Protein AF-A0A422MU69-F1 (afdb_monomer_lite)

Secondary structure (DSSP, 8-state):
--GGGGTTS-HHHHHHHHHHHHHHHHHH-S-HHHHH-HHHHHHHHHHHHHHHHT--TTTTHHHHTTTSSS-----TTHHHHEEEEEEE-TTS-EEEEEEESSHHHHHHHHHHHHHHHHHHT---

pLDDT: mean 85.33, std 11.05, range [52.81, 97.19]

Sequence (124 aa):
MCAWRTCNTTQEEQVEYWRRMHMRMDDVGPIPRCIFQFNEYETRVRDIKNILAGIDASNAVHYGMIGGREMCPSNDASHKLVKVVRLITQKDVEEFVNLPACFSIESKLIGRLLEVDEENDIIL

Radius of gyration: 17.66 Å; chains: 1; bounding box: 39×39×54 Å

Organism: Trypanosoma rangeli (NCBI:txid5698)

Structure (mmCIF, N/CA/C/O backbone):
data_AF-A0A422MU69-F1
#
_entry.id   AF-A0A422MU69-F1
#
loop_
_atom_site.group_PDB
_atom_site.id
_atom_site.type_symbol
_atom_site.label_atom_id
_atom_site.label_alt_id
_atom_site.label_comp_id
_atom_site.label_asym_id
_atom_site.label_entity_id
_atom_site.label_seq_id
_atom_site.pdbx_PDB_ins_code
_atom_site.Cartn_x
_atom_site.Cartn_y
_atom_site.Cartn_z
_atom_site.occupancy
_atom_site.B_iso_or_equiv
_atom_site.auth_seq_id
_atom_site.auth_comp_id
_atom_site.auth_asym_id
_atom_site.auth_atom_id
_atom_site.pdbx_PDB_model_num
ATOM 1 N N . MET A 1 1 ? -2.634 -5.730 19.115 1.00 52.81 1 MET A N 1
ATOM 2 C CA . MET A 1 1 ? -3.606 -4.620 19.253 1.00 52.81 1 MET A CA 1
ATOM 3 C C . MET A 1 1 ? -4.598 -5.009 20.312 1.00 52.81 1 MET A C 1
ATOM 5 O O . MET A 1 1 ? -5.136 -6.102 20.230 1.00 52.81 1 MET A O 1
ATOM 9 N N . CYS A 1 2 ? -4.797 -4.170 21.316 1.00 56.97 2 CYS A N 1
ATOM 10 C CA . CYS A 1 2 ? -5.605 -4.540 22.464 1.00 56.97 2 CYS A CA 1
ATOM 11 C C . CYS A 1 2 ? -7.004 -3.943 22.295 1.00 56.97 2 CYS A C 1
ATOM 13 O O . CYS A 1 2 ? -7.125 -2.719 22.276 1.00 56.97 2 CYS A O 1
ATOM 15 N N . ALA A 1 3 ? -8.038 -4.789 22.226 1.00 58.53 3 ALA A N 1
ATOM 16 C CA . ALA A 1 3 ? -9.444 -4.378 22.357 1.00 58.53 3 ALA A CA 1
ATOM 17 C C . ALA A 1 3 ? -9.667 -3.454 23.577 1.00 58.53 3 ALA A C 1
ATOM 19 O O . ALA A 1 3 ? -10.551 -2.607 23.585 1.00 58.53 3 ALA A O 1
ATOM 20 N N . TRP A 1 4 ? -8.774 -3.548 24.565 1.00 64.94 4 TRP A N 1
ATOM 21 C CA . TRP A 1 4 ? -8.656 -2.665 25.718 1.00 64.94 4 TRP A CA 1
ATOM 22 C C . TRP A 1 4 ? -8.565 -1.166 25.425 1.00 64.94 4 TRP A C 1
ATOM 24 O O . TRP A 1 4 ? -9.022 -0.377 26.240 1.00 64.94 4 TRP A O 1
ATOM 34 N N . ARG A 1 5 ? -7.978 -0.718 24.307 1.00 69.31 5 ARG A N 1
ATOM 35 C CA . ARG A 1 5 ? -7.815 0.734 24.090 1.00 69.31 5 ARG A CA 1
ATOM 36 C C . ARG A 1 5 ? -9.143 1.447 23.811 1.00 69.31 5 ARG A C 1
ATOM 38 O O . ARG A 1 5 ? -9.236 2.650 24.024 1.00 69.31 5 ARG A O 1
ATOM 45 N N . THR A 1 6 ? -10.144 0.703 23.349 1.00 68.56 6 THR A N 1
ATOM 46 C CA . THR A 1 6 ? -11.489 1.183 23.002 1.00 68.56 6 THR A CA 1
ATOM 47 C C . THR A 1 6 ? -12.571 0.449 23.797 1.00 68.56 6 THR A C 1
ATOM 49 O O . THR A 1 6 ? -13.743 0.532 23.459 1.00 68.56 6 THR A O 1
ATOM 52 N N . CYS A 1 7 ? -12.218 -0.285 24.859 1.00 71.06 7 CYS A N 1
ATOM 53 C CA . CYS A 1 7 ? -13.189 -1.100 25.600 1.00 71.06 7 CYS A CA 1
ATOM 54 C C . CYS A 1 7 ? -14.252 -0.268 26.329 1.00 71.06 7 CYS A C 1
ATOM 56 O O . CYS A 1 7 ? -15.318 -0.783 26.642 1.00 71.06 7 CYS A O 1
ATOM 58 N N . ASN A 1 8 ? -13.962 1.011 26.579 1.00 81.75 8 ASN A N 1
ATOM 59 C CA . ASN A 1 8 ? -14.856 1.933 27.272 1.00 81.75 8 ASN A CA 1
ATOM 60 C C . ASN A 1 8 ? -15.728 2.761 26.312 1.00 81.75 8 ASN A C 1
ATOM 62 O O . ASN A 1 8 ? -16.496 3.597 26.778 1.00 81.75 8 ASN A O 1
ATOM 66 N N . THR A 1 9 ? -15.592 2.580 24.992 1.00 84.94 9 THR A N 1
ATOM 67 C CA . THR A 1 9 ? -16.409 3.287 23.994 1.00 84.94 9 THR A CA 1
ATOM 68 C C . THR A 1 9 ? -17.656 2.480 23.648 1.00 84.94 9 THR A C 1
ATOM 70 O O . THR A 1 9 ? -17.702 1.262 23.848 1.00 84.94 9 THR A O 1
ATOM 73 N N . THR A 1 10 ? -18.660 3.149 23.088 1.00 90.19 10 THR A N 1
ATOM 74 C CA . THR A 1 10 ? -19.896 2.508 22.623 1.00 90.19 10 THR A CA 1
ATOM 75 C C . THR A 1 10 ? -19.616 1.466 21.537 1.00 90.19 10 THR A C 1
ATOM 77 O O . 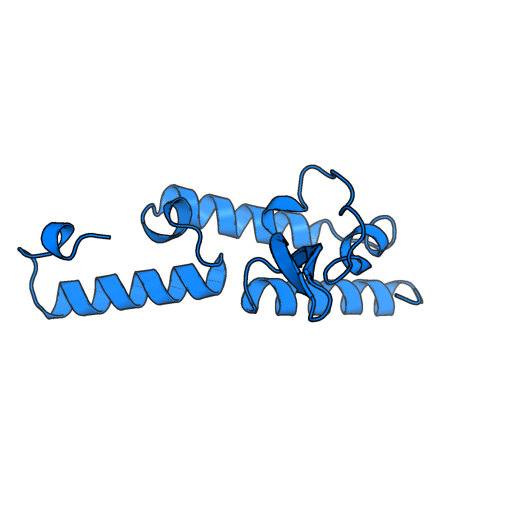THR A 1 10 ? -18.590 1.507 20.852 1.00 90.19 10 THR A O 1
ATOM 80 N N . GLN A 1 11 ? -20.543 0.521 21.351 1.00 88.50 11 GLN A N 1
ATOM 81 C CA . GLN A 1 11 ? -20.429 -0.497 20.303 1.00 88.50 11 GLN A CA 1
ATOM 82 C C . GLN A 1 11 ? -20.311 0.130 18.904 1.00 88.50 11 GLN A C 1
ATOM 84 O O . GLN A 1 11 ? -19.519 -0.338 18.090 1.00 88.50 11 GLN A O 1
ATOM 89 N N . GLU A 1 12 ? -21.046 1.211 18.640 1.00 90.81 12 GLU A N 1
ATOM 90 C CA . GLU A 1 12 ? -20.994 1.946 17.371 1.00 90.81 12 GLU A CA 1
ATOM 91 C C . GLU A 1 12 ? -19.608 2.556 17.126 1.00 90.81 12 GLU A C 1
ATOM 93 O O . GLU A 1 12 ? -19.029 2.381 16.052 1.00 90.81 12 GLU A O 1
ATOM 98 N N . GLU A 1 13 ? -19.021 3.190 18.143 1.00 90.25 13 GLU A N 1
ATOM 99 C CA . GLU A 1 13 ? -17.665 3.742 18.061 1.00 90.25 13 GLU A CA 1
ATOM 100 C C . GLU A 1 13 ? -16.613 2.653 17.831 1.00 90.25 13 GLU A C 1
ATOM 102 O O . GLU A 1 13 ? -15.661 2.866 17.078 1.00 90.25 13 GLU A O 1
ATOM 107 N N . GLN A 1 14 ? -16.782 1.473 18.436 1.00 87.75 14 GLN A N 1
ATOM 108 C CA . GLN A 1 14 ? -15.879 0.343 18.209 1.00 87.75 14 GLN A CA 1
ATOM 109 C C . GLN A 1 14 ? -15.969 -0.166 16.765 1.00 87.75 14 GLN A C 1
ATOM 111 O O . GLN A 1 14 ? -14.935 -0.400 16.137 1.00 87.75 14 GLN A O 1
ATOM 116 N N . VAL A 1 15 ? -17.180 -0.309 16.219 1.00 90.38 15 VAL A N 1
ATOM 117 C CA . VAL A 1 15 ? -17.391 -0.733 14.825 1.00 90.38 15 VAL A CA 1
ATOM 118 C C . VAL A 1 15 ? -16.756 0.263 13.856 1.00 90.38 15 VAL A C 1
ATOM 120 O O . VAL A 1 15 ? -15.993 -0.139 12.974 1.00 90.38 15 VAL A O 1
ATOM 123 N N . GLU A 1 16 ? -17.002 1.560 14.041 1.00 91.06 16 GLU A N 1
ATOM 124 C CA . GLU A 1 16 ? -16.439 2.596 13.172 1.00 91.06 16 GLU A CA 1
ATOM 125 C C . GLU A 1 16 ? -14.909 2.686 13.305 1.00 91.06 16 GLU A C 1
ATOM 127 O O . GLU A 1 16 ? -14.198 2.873 12.313 1.00 91.06 16 GLU A O 1
ATOM 132 N N . TYR A 1 17 ? -14.369 2.471 14.509 1.00 89.12 17 TYR A N 1
ATOM 133 C CA . TYR A 1 17 ? -12.927 2.367 14.722 1.00 89.12 17 TYR A CA 1
ATOM 134 C C . TYR A 1 17 ? -12.317 1.222 13.904 1.00 89.12 17 TYR A C 1
ATOM 136 O O . TYR A 1 17 ? -11.364 1.449 13.152 1.00 89.12 17 TYR A O 1
ATOM 144 N N . TRP A 1 18 ? -12.871 0.009 13.995 1.00 88.88 18 TRP A N 1
ATOM 145 C CA . TRP A 1 18 ? -12.372 -1.152 13.251 1.00 88.88 18 TRP A CA 1
ATOM 146 C C . TRP A 1 18 ? -12.512 -0.983 11.743 1.00 88.88 18 TRP A C 1
ATOM 148 O O . TRP A 1 18 ? -11.559 -1.260 11.012 1.00 88.88 18 TRP A O 1
ATOM 158 N N . ARG A 1 19 ? -13.643 -0.448 11.274 1.00 93.25 19 ARG A N 1
ATOM 159 C CA . ARG A 1 19 ? -13.841 -0.101 9.862 1.00 93.25 19 ARG A CA 1
ATOM 160 C C . ARG A 1 19 ? -12.743 0.839 9.364 1.00 93.25 19 ARG A C 1
ATOM 162 O O . ARG A 1 19 ? -12.158 0.595 8.311 1.00 93.25 19 ARG A O 1
ATOM 169 N N . ARG A 1 20 ? -12.397 1.871 10.138 1.00 93.88 20 ARG A N 1
ATOM 170 C CA . ARG A 1 20 ? -11.300 2.792 9.804 1.00 93.88 20 ARG A CA 1
ATOM 171 C C . ARG A 1 20 ? -9.947 2.092 9.739 1.00 93.88 20 ARG A C 1
ATOM 173 O O . ARG A 1 20 ? -9.160 2.400 8.850 1.00 93.88 20 ARG A O 1
ATOM 180 N N 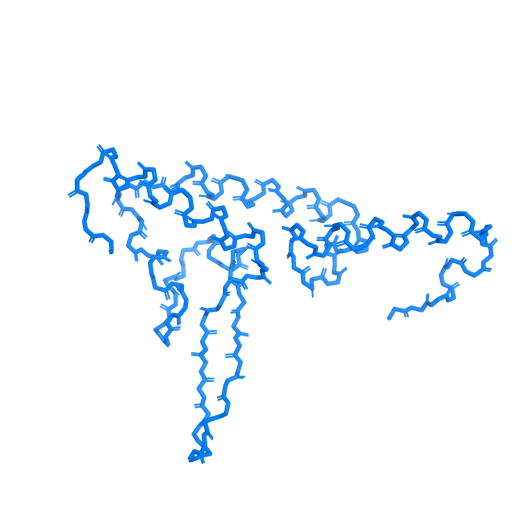. MET A 1 21 ? -9.659 1.167 10.654 1.00 92.19 21 MET A N 1
ATOM 181 C CA . MET A 1 21 ? -8.403 0.406 10.628 1.00 92.19 21 MET A CA 1
ATOM 182 C C . MET A 1 21 ? -8.315 -0.497 9.394 1.00 92.19 21 MET A C 1
ATOM 184 O O . MET A 1 21 ? -7.252 -0.567 8.780 1.00 92.19 21 MET A O 1
ATOM 188 N N . HIS A 1 22 ? -9.423 -1.133 9.005 1.00 92.94 22 HIS A N 1
ATOM 189 C CA . HIS A 1 22 ? -9.496 -1.932 7.782 1.00 92.94 22 HIS A CA 1
ATOM 190 C C . HIS A 1 22 ? -9.255 -1.091 6.528 1.00 92.94 22 HIS A C 1
ATOM 192 O O . HIS A 1 22 ? -8.418 -1.474 5.719 1.00 92.94 22 HIS A O 1
ATOM 198 N N . MET A 1 23 ? -9.897 0.078 6.407 1.00 95.31 23 MET A N 1
ATOM 199 C CA . MET A 1 23 ? -9.652 0.989 5.279 1.00 95.31 23 MET A CA 1
ATOM 200 C C . MET A 1 23 ? -8.176 1.399 5.197 1.00 95.31 23 MET A C 1
ATOM 202 O O . MET A 1 23 ? -7.553 1.280 4.151 1.00 95.31 23 MET A O 1
ATOM 206 N N . ARG A 1 24 ? -7.563 1.780 6.326 1.00 95.50 24 ARG A N 1
ATOM 207 C CA . ARG A 1 24 ? -6.134 2.134 6.345 1.00 95.50 24 ARG A CA 1
ATOM 208 C C . ARG A 1 24 ? -5.234 0.961 5.960 1.00 95.50 24 ARG A C 1
ATOM 210 O O . ARG A 1 24 ? -4.237 1.162 5.279 1.00 95.50 24 ARG A O 1
ATOM 217 N N . MET A 1 25 ? -5.555 -0.252 6.405 1.00 94.56 25 MET A N 1
ATOM 218 C CA . MET A 1 25 ? -4.788 -1.446 6.044 1.00 94.56 25 MET A CA 1
ATOM 219 C C . MET A 1 25 ? -4.867 -1.743 4.542 1.00 94.56 25 MET A C 1
ATOM 221 O O . MET A 1 25 ? -3.872 -2.178 3.967 1.00 94.56 25 MET A O 1
ATOM 225 N N . ASP A 1 26 ? -6.012 -1.481 3.915 1.00 94.94 26 ASP A N 1
ATOM 226 C CA . ASP A 1 26 ? -6.173 -1.597 2.466 1.00 94.94 26 ASP A CA 1
ATOM 227 C C . ASP A 1 26 ? -5.334 -0.549 1.716 1.00 94.94 26 ASP A C 1
ATOM 229 O O . ASP A 1 26 ? -4.623 -0.879 0.769 1.00 94.94 26 ASP A O 1
ATOM 233 N N . ASP A 1 27 ? -5.312 0.693 2.207 1.00 94.38 27 ASP A N 1
ATOM 234 C CA . ASP A 1 27 ? -4.602 1.808 1.570 1.00 94.38 27 ASP A CA 1
ATOM 235 C C . ASP A 1 27 ? -3.071 1.735 1.672 1.00 94.38 27 ASP A C 1
ATOM 237 O O . ASP A 1 27 ? -2.372 2.098 0.723 1.00 94.38 27 ASP A O 1
ATOM 241 N N . VAL A 1 28 ? -2.529 1.315 2.824 1.00 93.00 28 VAL A N 1
ATOM 242 C CA . VAL A 1 28 ? -1.077 1.379 3.102 1.00 93.00 28 VAL A CA 1
ATOM 243 C C . VAL A 1 28 ? -0.441 0.045 3.503 1.00 93.00 28 VAL A C 1
ATOM 245 O O . VAL A 1 28 ? 0.755 -0.008 3.806 1.00 93.00 28 VAL A O 1
ATOM 248 N N . GLY A 1 29 ? -1.220 -1.034 3.517 1.00 91.69 29 GLY A N 1
ATOM 249 C CA . GLY A 1 29 ? -0.789 -2.357 3.954 1.00 91.69 29 GLY A CA 1
ATOM 250 C C . GLY A 1 29 ? -0.761 -2.540 5.474 1.00 91.69 29 GLY A C 1
ATOM 251 O O . GLY A 1 29 ? -1.131 -1.645 6.240 1.00 91.69 29 GLY A O 1
ATOM 252 N N . PRO A 1 30 ? -0.323 -3.720 5.949 1.00 89.44 30 PRO A N 1
ATOM 253 C CA . PRO A 1 30 ? -0.358 -4.105 7.358 1.00 89.44 30 PRO A CA 1
ATOM 254 C C . PRO A 1 30 ? 0.770 -3.446 8.174 1.00 89.44 30 PRO A C 1
ATOM 256 O O . PRO A 1 30 ? 1.525 -4.130 8.861 1.00 89.44 30 PRO A O 1
ATOM 259 N N . ILE A 1 31 ? 0.906 -2.117 8.100 1.00 90.88 31 ILE A N 1
ATOM 260 C CA . ILE A 1 31 ? 1.913 -1.324 8.819 1.00 90.88 31 ILE A CA 1
ATOM 261 C C . ILE A 1 31 ? 1.260 -0.744 10.081 1.00 90.88 31 ILE A C 1
ATOM 263 O O . ILE A 1 31 ? 0.544 0.258 9.988 1.00 90.88 31 ILE A O 1
ATOM 267 N N . PRO A 1 32 ? 1.503 -1.309 11.283 1.00 90.88 32 PRO A N 1
ATOM 268 C CA . PRO A 1 32 ? 0.774 -0.923 12.491 1.00 90.88 32 PRO A CA 1
ATOM 269 C C . PRO A 1 32 ? 0.833 0.576 12.783 1.00 90.88 32 PRO A C 1
ATOM 271 O O . PRO A 1 32 ? -0.170 1.176 13.154 1.00 90.88 32 PRO A O 1
ATOM 274 N N . ARG A 1 33 ? 1.997 1.198 12.574 1.00 93.19 33 ARG A N 1
ATOM 275 C CA . ARG A 1 33 ? 2.191 2.631 12.807 1.00 93.19 33 ARG A CA 1
ATOM 276 C C . ARG A 1 33 ? 1.200 3.471 11.998 1.00 93.19 33 ARG A C 1
ATOM 278 O O . ARG A 1 33 ? 0.470 4.263 12.583 1.00 93.19 33 ARG A O 1
ATOM 285 N N . CYS A 1 34 ? 1.116 3.229 10.693 1.00 93.12 34 CYS A N 1
ATOM 286 C CA . CYS A 1 34 ? 0.188 3.929 9.813 1.00 93.12 34 CYS A CA 1
ATOM 287 C C . CYS A 1 34 ? -1.270 3.537 10.090 1.00 93.12 34 CYS A C 1
ATOM 289 O O . CYS A 1 34 ? -2.153 4.374 10.008 1.00 93.12 34 CYS A O 1
ATOM 291 N N . ILE A 1 35 ? -1.562 2.298 10.488 1.00 93.75 35 ILE A N 1
ATOM 292 C CA . ILE A 1 35 ? -2.946 1.907 10.792 1.00 93.75 35 ILE A CA 1
ATOM 293 C C . ILE A 1 35 ? -3.461 2.663 12.031 1.00 93.75 35 ILE A C 1
ATOM 295 O O . ILE A 1 35 ? -4.526 3.283 11.976 1.00 93.75 35 ILE A O 1
ATOM 299 N N . PHE A 1 36 ? -2.696 2.703 13.127 1.00 90.88 36 PHE A N 1
ATOM 300 C CA . PHE A 1 36 ? -3.169 3.285 14.396 1.00 90.88 36 PHE A CA 1
ATOM 301 C C . PHE A 1 36 ? -2.987 4.793 14.519 1.00 90.88 36 PHE A C 1
ATOM 303 O O . PHE A 1 36 ? -3.702 5.413 15.308 1.00 90.88 36 PHE A O 1
ATOM 310 N N . GLN A 1 37 ? -2.059 5.400 13.780 1.00 93.94 37 GLN A N 1
ATOM 311 C CA . GLN A 1 37 ? -1.731 6.820 13.912 1.00 93.94 37 GLN A CA 1
ATOM 312 C C . GLN A 1 37 ? -2.130 7.574 12.645 1.00 93.94 37 GLN A C 1
ATOM 314 O O . GLN A 1 37 ? -1.624 7.307 11.562 1.00 93.94 37 GLN A O 1
ATOM 319 N N . PHE A 1 38 ? -3.053 8.530 12.783 1.00 94.19 38 PHE A N 1
ATOM 320 C CA . PHE A 1 38 ? -3.605 9.262 11.640 1.00 94.19 38 PHE A CA 1
ATOM 321 C C . PHE A 1 38 ? -2.549 10.080 10.883 1.00 94.19 38 PHE A C 1
ATOM 323 O O . PHE A 1 38 ? -2.506 10.020 9.662 1.00 94.19 38 PHE A O 1
ATOM 330 N N . ASN A 1 39 ? -1.652 10.773 11.584 1.00 97.19 39 ASN A N 1
ATOM 331 C CA . ASN A 1 39 ? -0.622 11.583 10.921 1.00 97.19 39 ASN A CA 1
ATOM 332 C C . ASN A 1 39 ? 0.363 10.715 10.118 1.00 9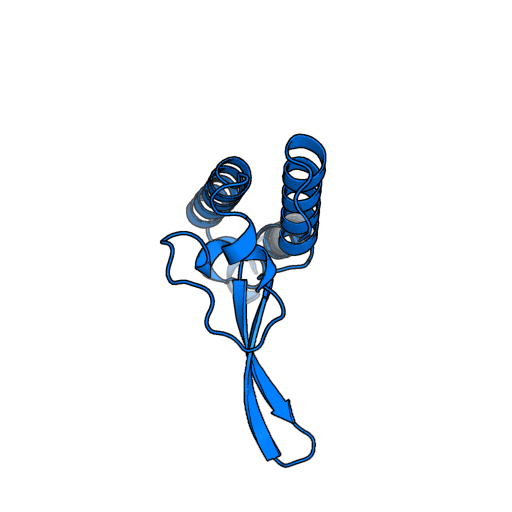7.19 39 ASN A C 1
ATOM 334 O O . ASN A 1 39 ? 0.796 11.096 9.032 1.00 97.19 39 ASN A O 1
ATOM 338 N N . GLU A 1 40 ? 0.686 9.525 10.632 1.00 95.94 40 GLU A N 1
ATOM 339 C CA . GLU A 1 40 ? 1.541 8.546 9.952 1.00 95.94 40 GLU A CA 1
ATOM 340 C C . GLU A 1 40 ? 0.828 7.928 8.747 1.00 95.94 40 GLU A C 1
ATOM 342 O O . GLU A 1 40 ? 1.447 7.716 7.708 1.00 95.94 40 GLU A O 1
ATOM 347 N N . TYR A 1 41 ? -0.478 7.667 8.867 1.00 95.81 41 TYR A N 1
ATOM 348 C CA . TYR A 1 41 ? -1.330 7.262 7.750 1.00 95.81 41 TYR A CA 1
ATOM 349 C C . TYR A 1 41 ? -1.322 8.305 6.630 1.00 95.81 41 TYR A C 1
ATOM 351 O O . TYR A 1 41 ? -0.985 7.979 5.495 1.00 95.81 41 TYR A O 1
ATOM 359 N N . GLU A 1 42 ? -1.655 9.559 6.943 1.00 97.06 42 GLU A N 1
ATOM 360 C CA . GLU A 1 42 ? -1.727 10.622 5.940 1.00 97.06 42 GLU A CA 1
ATOM 361 C C . GLU A 1 42 ? -0.378 10.876 5.279 1.00 97.06 42 GLU A C 1
ATOM 363 O O . GLU A 1 42 ? -0.298 11.002 4.056 1.00 97.06 42 GLU A O 1
ATOM 368 N N . THR A 1 43 ? 0.694 10.899 6.073 1.00 95.88 43 THR A N 1
ATOM 369 C CA . THR A 1 43 ? 2.054 11.048 5.548 1.00 95.88 43 THR A CA 1
ATOM 370 C C . THR A 1 43 ? 2.378 9.915 4.583 1.00 95.88 43 THR A C 1
ATOM 372 O O . THR A 1 43 ? 2.816 10.176 3.466 1.00 95.88 43 THR A O 1
ATOM 375 N N . ARG A 1 44 ? 2.073 8.668 4.957 1.00 94.00 44 ARG A N 1
ATOM 376 C CA . ARG A 1 44 ? 2.296 7.493 4.112 1.00 94.00 44 ARG A CA 1
ATOM 377 C C . ARG A 1 44 ? 1.501 7.552 2.807 1.00 94.00 44 ARG A C 1
ATOM 379 O O . ARG A 1 44 ? 2.073 7.294 1.753 1.00 94.00 44 ARG A O 1
ATOM 386 N N . VAL A 1 45 ? 0.218 7.913 2.858 1.00 95.62 45 VAL A N 1
ATOM 387 C CA . VAL A 1 45 ? -0.635 8.052 1.663 1.00 95.62 45 VAL A CA 1
ATOM 388 C C . VAL A 1 45 ? -0.104 9.137 0.731 1.00 95.62 45 VAL A C 1
ATOM 390 O O . VAL A 1 45 ? -0.015 8.920 -0.478 1.00 95.62 45 VAL A O 1
ATOM 393 N N . ARG A 1 46 ? 0.262 10.301 1.275 1.00 96.00 46 ARG A N 1
ATOM 394 C CA . ARG A 1 46 ? 0.846 11.403 0.501 1.00 96.00 46 ARG A CA 1
ATOM 395 C C . ARG A 1 46 ? 2.161 10.991 -0.152 1.00 96.00 46 ARG A C 1
ATOM 397 O O . ARG A 1 46 ? 2.358 11.260 -1.331 1.00 96.00 46 ARG A O 1
ATOM 404 N N . ASP A 1 47 ? 3.021 10.303 0.586 1.00 93.25 47 ASP A N 1
ATOM 405 C CA . ASP A 1 47 ? 4.295 9.826 0.064 1.00 93.25 47 ASP A CA 1
ATOM 406 C C . ASP A 1 47 ? 4.103 8.824 -1.078 1.00 93.25 47 ASP A C 1
ATOM 408 O O . ASP A 1 47 ? 4.752 8.961 -2.108 1.00 93.25 47 ASP A O 1
ATOM 412 N N . ILE A 1 48 ? 3.187 7.859 -0.934 1.00 92.81 48 ILE A N 1
ATOM 413 C CA . ILE A 1 48 ? 2.851 6.902 -2.002 1.00 92.81 48 ILE A CA 1
ATOM 414 C C . ILE A 1 48 ? 2.393 7.647 -3.260 1.00 92.81 48 ILE A C 1
ATOM 416 O O . ILE A 1 48 ? 2.885 7.361 -4.348 1.00 92.81 48 ILE A O 1
ATOM 420 N N . LYS A 1 49 ? 1.494 8.631 -3.118 1.00 94.56 49 LYS A N 1
ATOM 421 C CA . LYS A 1 49 ? 1.019 9.447 -4.248 1.00 94.56 49 LYS A CA 1
ATOM 422 C C . LYS A 1 49 ? 2.157 10.198 -4.935 1.00 94.56 49 LYS A C 1
ATOM 424 O O . LYS A 1 49 ? 2.235 10.178 -6.157 1.00 94.56 49 LYS A O 1
ATOM 429 N N . ASN A 1 50 ? 3.039 10.827 -4.161 1.00 93.12 50 ASN A N 1
ATOM 430 C CA . ASN A 1 50 ? 4.179 11.568 -4.699 1.00 93.12 50 ASN A CA 1
ATOM 431 C C . ASN A 1 50 ? 5.153 10.654 -5.446 1.00 93.12 50 ASN A C 1
ATOM 433 O O . ASN A 1 50 ? 5.660 11.035 -6.494 1.00 93.12 50 ASN A O 1
ATOM 437 N N . ILE A 1 51 ? 5.400 9.452 -4.919 1.00 91.44 51 ILE A N 1
ATOM 438 C CA . ILE A 1 51 ? 6.277 8.476 -5.568 1.00 91.44 51 ILE A CA 1
ATOM 439 C C . ILE A 1 51 ? 5.684 8.042 -6.900 1.00 91.44 51 ILE A C 1
ATOM 441 O O . ILE A 1 51 ? 6.380 8.116 -7.902 1.00 91.44 51 ILE A O 1
ATOM 445 N N . LEU A 1 52 ? 4.409 7.639 -6.918 1.00 92.19 52 LEU A N 1
ATOM 446 C CA . LEU A 1 52 ? 3.727 7.226 -8.146 1.00 92.19 52 LEU A CA 1
ATOM 447 C C . LEU A 1 52 ? 3.735 8.348 -9.194 1.00 92.19 52 LEU A C 1
ATOM 449 O O . LEU A 1 52 ? 4.069 8.106 -10.346 1.00 92.19 52 LEU A O 1
ATOM 453 N N . ALA A 1 53 ? 3.447 9.587 -8.789 1.00 93.06 53 ALA A N 1
ATOM 454 C CA . ALA A 1 53 ? 3.488 10.741 -9.688 1.00 93.06 53 ALA A CA 1
ATOM 455 C C . ALA A 1 53 ? 4.896 11.043 -10.237 1.00 93.06 53 ALA A C 1
ATOM 457 O O . ALA A 1 53 ? 5.016 11.632 -11.305 1.00 93.06 53 ALA A O 1
ATOM 458 N N . GLY A 1 54 ? 5.950 10.653 -9.514 1.00 91.06 54 GLY A N 1
ATOM 459 C CA . GLY A 1 54 ? 7.342 10.785 -9.945 1.00 91.06 54 GLY A CA 1
ATOM 460 C C . GLY A 1 54 ? 7.854 9.627 -10.806 1.00 91.06 54 GLY A C 1
ATOM 461 O O . GLY A 1 54 ? 9.026 9.638 -11.179 1.00 91.06 54 GLY A O 1
ATOM 462 N N . ILE A 1 55 ? 7.024 8.616 -11.090 1.00 89.50 55 ILE A N 1
ATOM 463 C CA . ILE A 1 55 ? 7.385 7.550 -12.030 1.00 89.50 55 ILE A CA 1
ATOM 464 C C . ILE A 1 55 ? 7.238 8.089 -13.450 1.00 89.50 55 ILE A C 1
ATOM 466 O O . ILE A 1 55 ? 6.169 8.580 -13.827 1.00 89.50 55 ILE A O 1
ATOM 470 N N . ASP A 1 56 ? 8.314 7.967 -14.218 1.00 90.88 56 ASP A N 1
ATOM 471 C CA . ASP A 1 56 ? 8.401 8.336 -15.626 1.00 90.88 56 ASP A CA 1
ATOM 472 C C . ASP A 1 56 ? 9.285 7.335 -16.388 1.00 90.88 56 ASP A C 1
ATOM 474 O O . ASP A 1 56 ? 9.850 6.402 -15.808 1.00 90.88 56 ASP A O 1
ATOM 478 N N . ALA A 1 57 ? 9.423 7.543 -17.697 1.00 89.75 57 ALA A N 1
ATOM 479 C CA . ALA A 1 57 ? 10.213 6.698 -18.588 1.00 89.75 57 ALA A CA 1
ATOM 480 C C . ALA A 1 57 ? 11.650 6.446 -18.104 1.00 89.75 57 ALA A C 1
ATOM 482 O O . ALA A 1 57 ? 12.201 5.367 -18.315 1.00 89.75 57 ALA A O 1
ATOM 483 N N . SER A 1 58 ? 12.268 7.430 -17.444 1.00 87.62 58 SER A N 1
ATOM 484 C CA . SER A 1 58 ? 13.668 7.352 -17.025 1.00 87.62 58 SER A CA 1
ATOM 485 C C . SER A 1 58 ? 13.886 6.406 -15.844 1.00 87.62 58 SER A C 1
ATOM 487 O O . SER A 1 58 ? 14.998 5.909 -15.660 1.00 87.62 58 SER A O 1
ATOM 489 N N . ASN A 1 59 ? 12.845 6.150 -15.042 1.00 86.12 59 ASN A N 1
ATOM 490 C CA . ASN A 1 59 ? 12.959 5.385 -13.801 1.00 86.12 59 ASN A CA 1
ATOM 491 C C . ASN A 1 59 ? 11.974 4.208 -13.674 1.00 86.12 59 ASN A C 1
ATOM 493 O O . ASN A 1 59 ? 12.125 3.410 -12.745 1.00 86.12 59 ASN A O 1
ATOM 497 N N . ALA A 1 60 ? 11.017 4.055 -14.596 1.00 86.88 60 ALA A N 1
ATOM 498 C CA . ALA A 1 60 ? 9.986 3.014 -14.566 1.00 86.88 60 ALA A CA 1
ATOM 499 C C . ALA A 1 60 ? 10.560 1.591 -14.451 1.00 86.88 60 ALA A C 1
ATOM 501 O O . ALA A 1 60 ? 10.053 0.777 -13.675 1.00 86.88 60 ALA A O 1
ATOM 502 N N . VAL A 1 61 ? 11.684 1.317 -15.124 1.00 83.38 61 VAL A N 1
ATOM 503 C CA . VAL A 1 61 ? 12.379 0.016 -15.085 1.00 83.38 61 VAL A CA 1
ATOM 504 C C . VAL A 1 61 ? 12.741 -0.433 -13.662 1.00 83.38 61 VAL A C 1
ATOM 506 O O . VAL A 1 61 ? 12.733 -1.623 -13.354 1.00 83.38 61 VAL A O 1
ATOM 509 N N . HIS A 1 62 ? 12.998 0.507 -12.746 1.00 80.94 62 HIS A N 1
ATOM 510 C CA . HIS A 1 62 ? 13.325 0.194 -11.353 1.00 80.94 62 HIS A CA 1
ATOM 511 C C . HIS A 1 62 ? 12.131 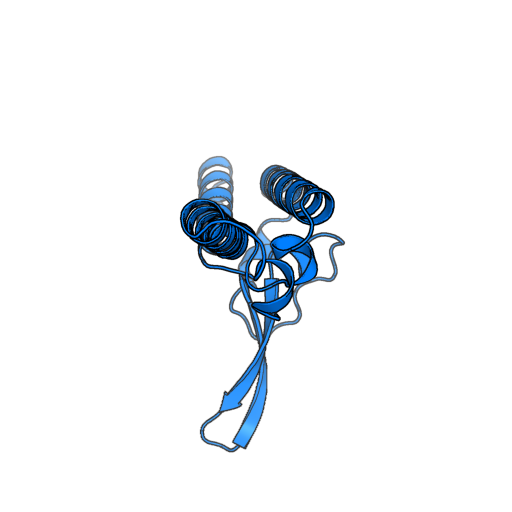-0.344 -10.556 1.00 80.94 62 HIS A C 1
ATOM 513 O O . HIS A 1 62 ? 12.324 -0.989 -9.524 1.00 80.94 62 HIS A O 1
ATOM 519 N N . TYR A 1 63 ? 10.909 -0.088 -11.026 1.00 81.94 63 TYR A N 1
ATOM 520 C CA . TYR A 1 63 ? 9.674 -0.556 -10.406 1.00 81.94 63 TYR A CA 1
ATOM 521 C C . TYR A 1 63 ? 9.105 -1.809 -11.085 1.00 81.94 63 TYR A C 1
ATOM 523 O O . TYR A 1 63 ? 8.364 -2.542 -10.435 1.00 81.94 63 TYR A O 1
ATOM 531 N N . GLY A 1 64 ? 9.505 -2.118 -12.324 1.00 74.62 64 GLY A N 1
ATOM 532 C CA . GLY A 1 64 ? 9.182 -3.392 -12.988 1.00 74.62 64 GLY A CA 1
ATOM 533 C C . GLY A 1 64 ? 9.779 -4.621 -12.284 1.00 74.62 64 GLY A C 1
ATOM 534 O O . GLY A 1 64 ? 9.249 -5.721 -12.381 1.00 74.62 64 GLY A O 1
ATOM 535 N N . MET A 1 65 ? 10.836 -4.431 -11.485 1.00 71.75 65 MET A N 1
ATOM 536 C CA . MET A 1 65 ? 11.433 -5.486 -10.652 1.00 71.75 65 MET A CA 1
ATOM 537 C C . MET A 1 65 ? 10.578 -5.872 -9.432 1.00 71.75 65 MET A C 1
ATOM 539 O O . MET A 1 65 ? 10.920 -6.810 -8.707 1.00 71.75 65 MET A O 1
ATOM 543 N N . ILE A 1 66 ? 9.484 -5.155 -9.159 1.00 75.94 66 ILE A N 1
ATOM 544 C CA . ILE A 1 66 ? 8.572 -5.481 -8.060 1.00 75.94 66 ILE A CA 1
ATOM 545 C C . ILE A 1 66 ? 7.853 -6.793 -8.392 1.00 75.94 66 ILE A C 1
ATOM 547 O O . ILE A 1 66 ? 7.249 -6.943 -9.445 1.00 75.94 66 ILE A O 1
ATOM 551 N N . GLY A 1 67 ? 7.942 -7.765 -7.485 1.00 71.25 67 GLY A N 1
ATOM 552 C CA . GLY A 1 67 ? 7.587 -9.169 -7.717 1.00 71.25 67 GLY A CA 1
ATOM 553 C C . GLY A 1 67 ? 8.803 -10.070 -7.961 1.00 71.25 67 GLY A C 1
ATOM 554 O O . GLY A 1 67 ? 8.694 -11.293 -7.868 1.00 71.25 67 GLY A O 1
ATOM 555 N N . GLY A 1 68 ? 9.971 -9.479 -8.224 1.00 76.25 68 GLY A N 1
ATOM 556 C CA . GLY A 1 68 ? 11.225 -10.177 -8.467 1.00 76.25 68 GLY A CA 1
ATOM 557 C C . GLY A 1 68 ? 11.992 -10.571 -7.201 1.00 76.25 68 GLY A C 1
ATOM 558 O O . GLY A 1 68 ? 11.712 -10.137 -6.079 1.00 76.25 68 GLY A O 1
ATOM 559 N N . ARG A 1 69 ? 13.009 -11.413 -7.415 1.00 74.94 69 ARG A N 1
ATOM 560 C CA . ARG A 1 69 ? 14.011 -11.827 -6.410 1.00 74.94 69 ARG A CA 1
ATOM 561 C C . ARG A 1 69 ? 15.213 -10.887 -6.354 1.00 74.94 69 ARG A C 1
ATOM 563 O O . ARG A 1 69 ? 16.039 -10.992 -5.453 1.00 74.94 69 ARG A O 1
ATOM 570 N N . GLU A 1 70 ? 15.320 -9.988 -7.326 1.00 72.25 70 GLU A N 1
ATOM 571 C CA . GLU A 1 70 ? 16.379 -8.992 -7.363 1.00 72.25 70 GLU A CA 1
ATOM 572 C C . GLU A 1 70 ? 16.151 -7.922 -6.300 1.00 72.25 70 GLU A C 1
ATOM 574 O O . GLU A 1 70 ? 15.022 -7.623 -5.895 1.00 72.25 70 GLU A O 1
ATOM 579 N N . MET A 1 71 ? 17.255 -7.354 -5.825 1.00 66.06 71 MET A N 1
ATOM 580 C CA . MET A 1 71 ? 17.219 -6.260 -4.871 1.00 66.06 71 MET A CA 1
ATOM 581 C C . MET A 1 71 ? 16.598 -5.049 -5.569 1.00 66.06 71 MET A C 1
ATOM 583 O O . MET A 1 71 ? 17.176 -4.536 -6.526 1.00 66.06 71 MET A O 1
ATOM 587 N N . CYS A 1 72 ? 15.431 -4.588 -5.104 1.00 66.06 72 CYS A N 1
ATOM 588 C CA . CYS A 1 72 ? 14.894 -3.317 -5.577 1.00 66.06 72 CYS A CA 1
ATOM 589 C C . CYS A 1 72 ? 15.979 -2.243 -5.404 1.00 66.06 72 CYS A C 1
ATOM 591 O O . CYS A 1 72 ? 16.556 -2.153 -4.311 1.00 66.06 72 CYS A O 1
ATOM 593 N N . PRO A 1 73 ? 16.256 -1.427 -6.437 1.00 62.62 73 PRO A N 1
ATOM 594 C CA . PRO A 1 73 ? 17.190 -0.321 -6.314 1.00 62.62 73 PRO A CA 1
ATOM 595 C C . PRO A 1 73 ? 16.833 0.509 -5.082 1.00 62.62 73 PRO A C 1
ATOM 597 O O . PRO A 1 73 ? 15.655 0.812 -4.849 1.00 62.62 73 PRO A O 1
ATOM 600 N N . SER A 1 74 ? 17.835 0.879 -4.279 1.00 59.44 74 SER A N 1
ATOM 601 C CA . SER A 1 74 ? 17.631 1.732 -3.104 1.00 59.44 74 SER A CA 1
ATOM 602 C C . SER A 1 74 ? 17.393 3.188 -3.521 1.00 59.44 74 SER A C 1
ATOM 604 O O . SER A 1 74 ? 18.051 4.104 -3.032 1.00 59.44 74 SER A O 1
ATOM 606 N N . ASN A 1 75 ? 16.473 3.426 -4.457 1.00 61.56 75 ASN A N 1
ATOM 607 C CA . ASN A 1 75 ? 15.890 4.750 -4.560 1.00 61.56 75 ASN A CA 1
ATOM 608 C C . ASN A 1 75 ? 15.155 5.037 -3.236 1.00 61.56 75 ASN A C 1
ATOM 610 O O . ASN A 1 75 ? 14.637 4.124 -2.584 1.00 61.56 75 ASN A O 1
ATOM 614 N N . ASP A 1 76 ? 15.121 6.297 -2.805 1.00 58.38 76 ASP A N 1
ATOM 615 C CA . ASP A 1 76 ? 14.586 6.682 -1.486 1.00 58.38 76 ASP A CA 1
ATOM 616 C C . ASP A 1 76 ? 13.083 6.353 -1.300 1.00 58.38 76 ASP A C 1
ATOM 618 O O . ASP A 1 76 ? 12.512 6.520 -0.217 1.00 58.38 76 ASP A O 1
ATOM 622 N N . ALA A 1 77 ? 12.422 5.849 -2.345 1.00 60.03 77 ALA A N 1
ATOM 623 C CA . ALA A 1 77 ? 10.983 5.695 -2.464 1.00 60.03 77 ALA A CA 1
ATOM 624 C C . ALA A 1 77 ? 10.476 4.240 -2.410 1.00 60.03 77 ALA A C 1
ATOM 626 O O . ALA A 1 77 ? 9.357 4.010 -1.943 1.00 60.03 77 ALA A O 1
ATOM 627 N N . SER A 1 78 ? 11.263 3.248 -2.840 1.00 68.25 78 SER A N 1
ATOM 628 C CA . SER A 1 78 ? 10.783 1.874 -3.081 1.00 68.25 78 SER A CA 1
ATOM 629 C C . SER A 1 78 ? 10.208 1.207 -1.831 1.00 68.25 78 SER A C 1
ATOM 631 O O . SER A 1 78 ? 9.113 0.649 -1.884 1.00 68.25 78 SER A O 1
ATOM 633 N N . HIS A 1 79 ? 10.849 1.366 -0.669 1.00 77.00 79 HIS A N 1
ATOM 634 C CA . HIS A 1 79 ? 10.368 0.833 0.619 1.00 77.00 79 HIS A CA 1
ATOM 635 C C . HIS A 1 79 ? 8.986 1.377 1.042 1.00 77.00 79 HIS A C 1
ATOM 637 O O . HIS A 1 79 ? 8.365 0.887 1.997 1.00 77.00 79 HIS A O 1
ATOM 643 N N . LYS A 1 80 ? 8.490 2.427 0.369 1.00 86.19 80 LYS A N 1
ATOM 644 C CA . LYS A 1 80 ? 7.130 2.920 0.581 1.00 86.19 80 LYS A CA 1
ATOM 645 C C . LYS A 1 80 ? 6.069 2.160 -0.206 1.00 86.19 80 LYS A C 1
ATOM 647 O O . LYS A 1 80 ? 4.926 2.087 0.247 1.00 86.19 80 LYS A O 1
ATOM 652 N N . LEU A 1 81 ? 6.468 1.553 -1.316 1.00 88.25 81 LEU A N 1
ATOM 653 C CA . LEU A 1 81 ? 5.608 0.766 -2.189 1.00 88.25 81 LEU A CA 1
ATOM 654 C C . LEU A 1 81 ? 5.743 -0.739 -1.952 1.00 88.25 81 LEU A C 1
ATOM 656 O O . LEU A 1 81 ? 4.769 -1.462 -2.146 1.00 88.25 81 LEU A O 1
ATOM 660 N N . VAL A 1 82 ? 6.911 -1.211 -1.504 1.00 87.31 82 VAL A N 1
ATOM 661 C CA . VAL A 1 82 ? 7.197 -2.642 -1.349 1.00 87.31 82 VAL A CA 1
ATOM 662 C C . VAL A 1 82 ? 7.377 -3.080 0.102 1.00 87.31 82 VAL A C 1
ATOM 664 O O . VAL A 1 82 ? 7.702 -2.298 0.995 1.00 87.31 82 VAL A O 1
ATOM 667 N N . LYS A 1 83 ? 7.196 -4.379 0.318 1.00 87.38 83 LYS A N 1
ATOM 668 C CA . LYS A 1 83 ? 7.602 -5.145 1.490 1.00 87.38 83 LYS A CA 1
ATOM 669 C C . LYS A 1 83 ? 8.526 -6.272 1.035 1.00 87.38 83 LYS A C 1
ATOM 671 O O . LYS A 1 83 ? 8.312 -6.873 -0.015 1.00 87.38 83 LYS A O 1
ATOM 676 N N . VAL A 1 84 ? 9.508 -6.600 1.863 1.00 87.00 84 VAL A N 1
ATOM 677 C CA . VAL A 1 84 ? 10.335 -7.791 1.660 1.00 87.00 84 VAL A CA 1
ATOM 678 C C . VAL A 1 84 ? 9.625 -8.973 2.306 1.00 87.00 84 VAL A C 1
ATOM 680 O O . VAL A 1 84 ? 9.300 -8.935 3.496 1.00 87.00 84 VAL A O 1
ATOM 683 N N . VAL A 1 85 ? 9.367 -10.019 1.529 1.00 88.44 85 VAL A N 1
ATOM 684 C CA . VAL A 1 85 ? 8.788 -11.271 2.012 1.00 88.44 85 VAL A CA 1
ATOM 685 C C . VAL A 1 85 ? 9.847 -12.356 1.972 1.00 88.44 85 VAL A C 1
ATOM 687 O O . VAL A 1 85 ? 10.495 -12.572 0.952 1.00 88.44 85 VAL A O 1
ATOM 690 N N . ARG A 1 86 ? 10.000 -13.048 3.100 1.00 90.94 86 ARG A N 1
ATOM 691 C CA . ARG A 1 86 ? 10.799 -14.265 3.205 1.00 90.94 86 ARG A CA 1
ATOM 692 C C . ARG A 1 86 ? 10.001 -15.430 2.621 1.00 90.94 86 ARG A C 1
ATOM 694 O O . ARG A 1 86 ? 8.908 -15.726 3.106 1.00 90.94 86 ARG A O 1
ATOM 701 N N . LEU A 1 87 ? 10.551 -16.082 1.608 1.00 89.00 87 LEU A N 1
ATOM 702 C CA . LEU A 1 87 ? 10.006 -17.273 0.972 1.00 89.00 87 LEU A CA 1
ATOM 703 C C . LEU A 1 87 ? 10.879 -18.475 1.337 1.00 89.00 87 LEU A C 1
ATOM 705 O O . LEU A 1 87 ? 12.095 -18.432 1.187 1.00 89.00 87 LEU A O 1
ATOM 709 N N . ILE A 1 88 ? 10.251 -19.556 1.788 1.00 89.69 88 ILE A N 1
ATOM 710 C CA . ILE A 1 88 ? 10.907 -20.856 1.932 1.00 89.69 88 ILE A CA 1
ATOM 711 C C . ILE A 1 88 ? 10.368 -21.731 0.809 1.00 89.69 88 ILE A C 1
ATOM 713 O O . ILE A 1 88 ? 9.164 -21.978 0.724 1.00 89.69 88 ILE A O 1
ATOM 717 N N . THR A 1 89 ? 11.247 -22.132 -0.102 1.00 86.25 89 THR A N 1
ATOM 718 C CA . THR A 1 89 ? 10.870 -22.980 -1.236 1.00 86.25 89 THR A CA 1
ATOM 719 C C . THR A 1 89 ? 10.689 -24.435 -0.801 1.00 86.25 89 THR A C 1
ATOM 721 O O . THR A 1 89 ? 11.136 -24.841 0.267 1.00 86.25 89 THR A O 1
ATOM 724 N N . GLN A 1 90 ? 10.095 -25.265 -1.665 1.00 86.94 90 GLN A N 1
ATOM 725 C CA . GLN A 1 90 ? 9.937 -26.707 -1.413 1.00 86.94 90 GLN A CA 1
ATOM 726 C C . GLN A 1 90 ? 11.263 -27.463 -1.207 1.00 86.94 90 GLN A C 1
ATOM 728 O O . GLN A 1 90 ? 11.241 -28.600 -0.751 1.00 86.94 90 GLN A O 1
ATOM 733 N N . LYS A 1 91 ? 12.403 -26.864 -1.573 1.00 91.56 91 LYS A N 1
ATOM 734 C CA . LYS A 1 91 ? 13.743 -27.443 -1.405 1.00 91.56 91 LYS A CA 1
ATOM 735 C C . LYS A 1 91 ? 14.475 -26.896 -0.172 1.00 91.56 91 LYS A C 1
ATOM 737 O O . LYS A 1 91 ? 15.699 -26.941 -0.143 1.00 91.56 91 LYS A O 1
ATOM 742 N N . ASP A 1 92 ? 13.747 -26.306 0.777 1.00 90.06 92 ASP A N 1
ATOM 743 C CA . ASP A 1 92 ? 14.294 -25.640 1.969 1.00 90.06 92 ASP A CA 1
ATOM 744 C C . ASP A 1 92 ? 15.286 -24.508 1.652 1.00 90.06 92 ASP A C 1
ATOM 746 O O . ASP A 1 92 ? 16.099 -24.109 2.485 1.00 90.06 92 ASP A O 1
ATOM 750 N N . VAL A 1 93 ? 15.208 -23.954 0.437 1.00 89.81 93 VAL A N 1
ATOM 751 C CA . VAL A 1 93 ? 15.979 -22.767 0.062 1.00 89.81 93 VAL A CA 1
ATOM 752 C C . VAL A 1 93 ? 15.220 -21.539 0.535 1.00 89.81 93 VAL A C 1
ATOM 754 O O . VAL A 1 93 ? 14.051 -21.354 0.179 1.00 89.81 93 VAL A O 1
ATOM 757 N N . GLU A 1 94 ? 15.895 -20.727 1.341 1.00 90.56 94 GLU A N 1
ATOM 758 C CA . GLU A 1 94 ? 15.408 -19.440 1.816 1.00 90.56 94 GLU A CA 1
ATOM 759 C C . GLU A 1 94 ? 15.726 -18.339 0.808 1.00 90.56 94 GLU A C 1
ATOM 761 O O . GLU A 1 94 ? 16.864 -18.186 0.366 1.00 90.56 94 GLU A O 1
ATOM 766 N N . GLU A 1 95 ? 14.708 -17.555 0.475 1.00 88.06 95 GLU A N 1
ATOM 767 C CA . GLU A 1 95 ? 14.798 -16.471 -0.488 1.00 88.06 95 GLU A CA 1
ATOM 768 C C . GLU A 1 95 ? 14.009 -15.246 -0.033 1.00 88.06 95 GLU A C 1
ATOM 770 O O . GLU A 1 95 ? 13.106 -15.331 0.802 1.00 88.06 95 GLU A O 1
ATOM 775 N N . PHE A 1 96 ? 14.327 -14.095 -0.620 1.00 85.81 96 PHE A N 1
ATOM 776 C CA . PHE A 1 96 ? 13.643 -12.838 -0.352 1.00 85.81 96 PHE A CA 1
ATOM 777 C C . PHE A 1 96 ? 13.047 -12.298 -1.645 1.00 85.81 96 PHE A C 1
ATOM 779 O O . PHE A 1 96 ? 13.718 -12.236 -2.672 1.00 85.81 96 PHE A O 1
ATOM 786 N N . VAL A 1 97 ? 11.774 -11.920 -1.585 1.00 87.25 97 VAL A N 1
ATOM 787 C CA . VAL A 1 97 ? 11.033 -11.365 -2.718 1.00 87.25 97 VAL A CA 1
ATOM 788 C C . VAL A 1 97 ? 10.515 -9.990 -2.329 1.00 87.25 97 VAL A C 1
ATOM 790 O O . VAL A 1 97 ? 9.960 -9.811 -1.241 1.00 87.25 97 VAL A O 1
ATOM 793 N N . ASN A 1 98 ? 10.683 -9.022 -3.223 1.00 85.75 98 ASN A N 1
ATOM 794 C CA . ASN A 1 98 ? 10.093 -7.700 -3.070 1.00 85.75 98 ASN A CA 1
ATOM 795 C C . ASN A 1 98 ? 8.661 -7.753 -3.592 1.00 85.75 98 ASN A C 1
ATOM 797 O O . ASN A 1 98 ? 8.450 -7.887 -4.789 1.00 85.75 98 ASN A O 1
ATOM 801 N N . LEU A 1 99 ? 7.673 -7.667 -2.707 1.00 87.94 99 LEU A N 1
ATOM 802 C CA . LEU A 1 99 ? 6.260 -7.626 -3.086 1.00 87.94 99 LEU A CA 1
ATOM 803 C C . LEU A 1 99 ? 5.677 -6.245 -2.812 1.00 87.94 99 LEU A C 1
ATOM 805 O O . LEU A 1 99 ? 6.153 -5.565 -1.906 1.00 87.94 99 LEU A O 1
ATOM 809 N N . PRO A 1 100 ? 4.601 -5.837 -3.494 1.00 90.38 100 PRO A N 1
ATOM 810 C CA . PRO A 1 100 ? 3.844 -4.660 -3.095 1.00 90.38 100 PRO A CA 1
ATOM 811 C C . PRO A 1 100 ? 3.415 -4.735 -1.622 1.00 90.38 100 PRO A C 1
ATOM 813 O O . PRO A 1 100 ? 3.081 -5.802 -1.087 1.00 90.38 100 PRO A O 1
ATOM 816 N N . ALA A 1 101 ? 3.415 -3.593 -0.937 1.00 91.00 101 ALA A N 1
ATOM 817 C CA . ALA A 1 101 ? 3.032 -3.516 0.469 1.00 91.00 101 ALA A CA 1
ATOM 818 C C . ALA A 1 101 ? 1.573 -3.977 0.683 1.00 91.00 101 ALA A C 1
ATOM 820 O O . ALA A 1 101 ? 1.293 -4.707 1.643 1.00 91.00 101 ALA A O 1
ATOM 821 N N . CYS A 1 102 ? 0.678 -3.634 -0.248 1.00 92.62 102 CYS A N 1
ATOM 822 C CA . CYS A 1 102 ? -0.693 -4.138 -0.356 1.00 92.62 102 CYS A CA 1
ATOM 823 C C . CYS A 1 102 ? -1.192 -4.116 -1.811 1.00 92.62 102 CYS A C 1
ATOM 825 O O . CYS A 1 102 ? -0.585 -3.485 -2.675 1.00 92.62 102 CYS A O 1
ATOM 827 N N . PHE A 1 103 ? -2.335 -4.763 -2.050 1.00 92.94 103 PHE A N 1
ATOM 828 C CA . PHE A 1 103 ? -2.983 -4.847 -3.362 1.00 92.94 103 PHE A CA 1
ATOM 829 C C . PHE A 1 103 ? -3.362 -3.472 -3.949 1.00 92.94 103 PHE A C 1
ATOM 831 O O . PHE A 1 103 ? -3.204 -3.236 -5.145 1.00 92.94 103 PHE A O 1
ATOM 838 N N . SER A 1 104 ? -3.813 -2.529 -3.111 1.00 93.94 104 SER A N 1
ATOM 839 C CA . SER A 1 104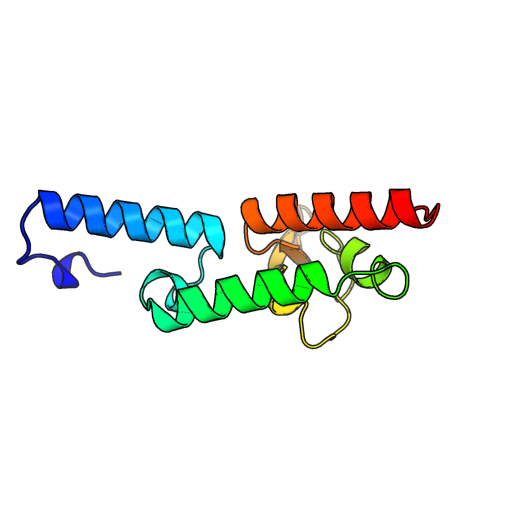 ? -4.129 -1.155 -3.542 1.00 93.94 104 SER A CA 1
ATOM 840 C C . SER A 1 104 ? -2.901 -0.444 -4.122 1.00 93.94 104 SER A C 1
ATOM 842 O O . SER A 1 104 ? -2.997 0.254 -5.131 1.00 93.94 104 SER A O 1
ATOM 844 N N . ILE A 1 105 ? -1.728 -0.643 -3.510 1.00 93.25 105 ILE A N 1
ATOM 845 C CA . ILE A 1 105 ? -0.459 -0.083 -3.990 1.00 93.25 105 ILE A CA 1
ATOM 846 C C . ILE A 1 105 ? -0.012 -0.769 -5.282 1.00 93.25 105 ILE A C 1
ATOM 848 O O . ILE A 1 105 ? 0.392 -0.077 -6.210 1.00 93.25 105 ILE A O 1
ATOM 852 N N . GLU A 1 106 ? -0.119 -2.097 -5.359 1.00 92.81 106 GLU A N 1
ATOM 853 C CA . GLU A 1 106 ? 0.172 -2.871 -6.573 1.00 92.81 106 GLU A CA 1
ATOM 854 C C . GLU A 1 106 ? -0.631 -2.365 -7.772 1.00 92.81 106 GLU A C 1
ATOM 856 O O . GLU A 1 106 ? -0.061 -2.011 -8.798 1.00 92.81 106 GLU A O 1
ATOM 861 N N . SER A 1 107 ? -1.949 -2.242 -7.606 1.00 94.38 107 SER A N 1
ATOM 862 C CA . SER A 1 107 ? -2.854 -1.803 -8.671 1.00 94.38 107 SER A CA 1
ATOM 863 C C . SER A 1 107 ? -2.516 -0.394 -9.163 1.00 94.38 107 SER A C 1
ATOM 865 O O . SER A 1 107 ? -2.481 -0.145 -10.366 1.00 94.38 107 SER A O 1
ATOM 867 N N . LYS A 1 108 ? -2.231 0.533 -8.238 1.00 94.62 108 LYS A N 1
ATOM 868 C CA . LYS A 1 108 ? -1.836 1.911 -8.572 1.00 94.62 108 LYS A CA 1
ATOM 869 C C . LYS A 1 108 ? -0.486 1.968 -9.281 1.00 94.62 108 LYS A C 1
ATOM 871 O O . LYS A 1 108 ? -0.312 2.773 -10.188 1.00 94.62 108 LYS A O 1
ATOM 876 N N . LEU A 1 109 ? 0.461 1.133 -8.859 1.00 91.88 109 LEU A N 1
ATOM 877 C CA . LEU A 1 109 ? 1.769 1.045 -9.487 1.00 91.88 109 LEU A CA 1
ATOM 878 C C . LEU A 1 109 ? 1.663 0.512 -10.918 1.00 91.88 109 LEU A C 1
ATOM 880 O O . LEU A 1 109 ? 2.206 1.135 -11.821 1.00 91.88 109 LEU A O 1
ATOM 884 N N . ILE A 1 110 ? 0.943 -0.594 -11.123 1.00 92.12 110 ILE A N 1
ATOM 885 C CA . ILE A 1 110 ? 0.716 -1.168 -12.457 1.00 92.12 110 ILE A CA 1
ATOM 886 C C . ILE A 1 110 ? 0.033 -0.142 -13.360 1.00 92.12 110 ILE A C 1
ATOM 888 O O . ILE A 1 110 ? 0.502 0.088 -14.467 1.00 92.12 110 ILE A O 1
ATOM 892 N N . GLY A 1 111 ? -1.022 0.523 -12.874 1.00 93.81 111 GLY A N 1
ATOM 893 C CA . GLY A 1 111 ? -1.698 1.576 -13.634 1.00 93.81 111 GLY A CA 1
ATOM 894 C C . GLY A 1 111 ? -0.738 2.683 -14.069 1.00 93.81 111 GLY A C 1
ATOM 895 O O . GLY A 1 111 ? -0.705 3.037 -15.240 1.00 93.81 111 GLY A O 1
ATOM 896 N N . ARG A 1 112 ? 0.116 3.163 -13.156 1.00 93.31 112 ARG A N 1
ATOM 897 C CA . ARG A 1 112 ? 1.101 4.198 -13.482 1.00 93.31 112 ARG A CA 1
ATOM 898 C C . ARG A 1 112 ? 2.166 3.725 -14.472 1.00 93.31 112 ARG A C 1
ATOM 900 O O . ARG A 1 112 ? 2.593 4.502 -15.317 1.00 93.31 112 ARG A O 1
ATOM 907 N N . LEU A 1 113 ? 2.621 2.481 -14.352 1.00 90.38 113 LEU A N 1
ATOM 908 C CA . LEU A 1 113 ? 3.597 1.906 -15.274 1.00 90.38 113 LEU A CA 1
ATOM 909 C C . LEU A 1 113 ? 3.021 1.779 -16.687 1.00 90.38 113 LEU A C 1
ATOM 911 O O . LEU A 1 113 ? 3.707 2.141 -17.633 1.00 90.38 113 LEU A O 1
ATOM 915 N N . LEU A 1 114 ? 1.759 1.359 -16.819 1.00 91.62 114 LEU A N 1
ATOM 916 C CA . LEU A 1 114 ? 1.058 1.298 -18.105 1.00 91.62 114 LEU A CA 1
ATOM 917 C C . LEU A 1 114 ? 0.865 2.686 -18.733 1.00 91.62 114 LEU A C 1
ATOM 919 O O . LEU A 1 114 ? 1.086 2.838 -19.926 1.00 91.62 114 LEU A O 1
ATOM 923 N N . GLU A 1 115 ? 0.518 3.706 -17.939 1.00 91.75 115 GLU A N 1
ATOM 924 C CA . GLU A 1 115 ? 0.443 5.095 -18.428 1.00 91.75 115 GLU A CA 1
ATOM 925 C C . GLU A 1 115 ? 1.783 5.562 -19.018 1.00 91.75 115 GLU A C 1
ATOM 927 O O . GLU A 1 115 ? 1.828 6.162 -20.087 1.00 91.75 115 GLU A O 1
ATOM 932 N N . VAL A 1 116 ? 2.890 5.274 -18.325 1.00 90.50 116 VAL A N 1
ATOM 933 C CA . VAL A 1 116 ? 4.235 5.643 -18.787 1.00 90.50 116 VAL A CA 1
ATOM 934 C C . VAL A 1 116 ? 4.630 4.869 -20.046 1.00 90.50 116 VAL A C 1
ATOM 936 O O . VAL A 1 116 ? 5.290 5.436 -20.916 1.00 90.50 116 VAL A O 1
ATOM 939 N N . ASP A 1 117 ? 4.237 3.601 -20.143 1.00 87.00 117 ASP A N 1
ATOM 940 C CA . ASP A 1 117 ? 4.479 2.741 -21.302 1.00 87.00 117 ASP A CA 1
ATOM 941 C C . ASP A 1 117 ? 3.780 3.287 -22.557 1.00 87.00 117 ASP A C 1
ATOM 943 O O . ASP A 1 117 ? 4.435 3.528 -23.573 1.00 87.00 117 ASP A O 1
ATOM 947 N N . GLU A 1 118 ? 2.483 3.603 -22.445 1.00 84.88 118 GLU A N 1
ATOM 948 C CA . GLU A 1 118 ? 1.673 4.200 -23.518 1.00 84.88 118 GLU A CA 1
ATOM 949 C C . GLU A 1 118 ? 2.208 5.565 -23.979 1.00 84.88 118 GLU A C 1
ATOM 951 O O . GLU A 1 118 ? 2.168 5.879 -25.169 1.00 84.88 118 GLU A O 1
ATOM 956 N N . GLU A 1 119 ? 2.722 6.387 -23.059 1.00 82.06 119 GLU A N 1
ATOM 957 C CA . GLU A 1 119 ? 3.287 7.702 -23.385 1.00 82.06 119 GLU A CA 1
ATOM 958 C C . GLU A 1 119 ? 4.630 7.621 -24.131 1.00 82.06 119 GLU A C 1
ATOM 960 O O . GLU A 1 119 ? 5.004 8.582 -24.809 1.00 82.06 119 GLU A O 1
ATOM 965 N N . ASN A 1 120 ? 5.375 6.518 -23.994 1.00 79.31 120 ASN A N 1
ATOM 966 C CA . ASN A 1 120 ? 6.790 6.464 -24.372 1.00 79.31 120 ASN A CA 1
ATOM 967 C C . ASN A 1 120 ? 7.191 5.270 -25.264 1.00 79.31 120 ASN A C 1
ATOM 969 O O . ASN A 1 120 ? 8.379 5.155 -25.570 1.00 79.31 120 ASN A O 1
ATOM 973 N N . ASP A 1 121 ? 6.253 4.412 -25.697 1.00 72.94 121 ASP A N 1
ATOM 974 C CA . ASP A 1 121 ? 6.533 3.190 -26.487 1.00 72.94 121 ASP A CA 1
ATOM 975 C C . ASP A 1 121 ? 7.608 2.304 -25.809 1.00 72.94 121 ASP A C 1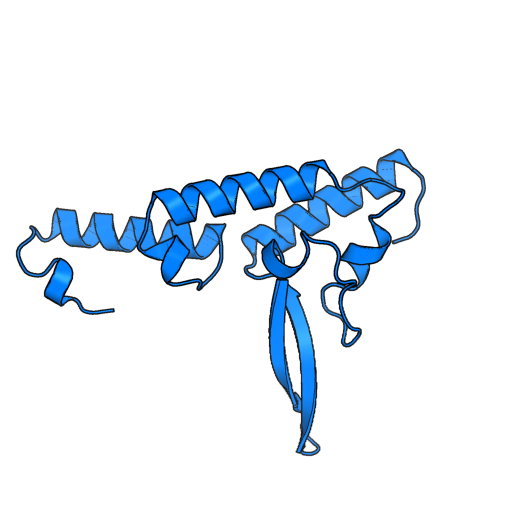
ATOM 977 O O . ASP A 1 121 ? 8.492 1.715 -26.444 1.00 72.94 121 ASP A O 1
ATOM 981 N N . ILE A 1 122 ? 7.580 2.266 -24.475 1.00 63.31 122 ILE A N 1
ATOM 982 C CA . ILE A 1 122 ? 8.486 1.433 -23.682 1.00 63.31 122 ILE A CA 1
ATOM 983 C C . ILE A 1 122 ? 7.998 -0.023 -23.800 1.00 63.31 122 ILE A C 1
ATOM 985 O O . ILE A 1 122 ? 6.866 -0.296 -24.178 1.00 63.31 122 ILE A O 1
ATOM 989 N N . ILE A 1 123 ? 8.894 -0.990 -23.605 1.00 59.25 123 ILE A N 1
ATOM 990 C CA . ILE A 1 123 ? 8.506 -2.389 -23.399 1.00 59.25 123 ILE A CA 1
ATOM 991 C C . ILE A 1 123 ? 8.924 -2.701 -21.967 1.00 59.25 123 ILE A C 1
ATOM 993 O O . ILE A 1 123 ? 10.114 -2.929 -21.720 1.00 59.25 123 ILE A O 1
ATOM 997 N N . LEU A 1 124 ? 7.980 -2.611 -21.027 1.00 56.47 124 LEU A N 1
ATOM 998 C CA . LEU A 1 124 ? 8.175 -3.012 -19.627 1.00 56.47 124 LEU A CA 1
ATOM 999 C C . LEU A 1 124 ? 8.123 -4.534 -19.430 1.00 56.47 124 LEU A C 1
ATOM 1001 O O . LEU A 1 124 ? 7.272 -5.209 -20.054 1.00 56.47 124 LEU A O 1
#

Foldseek 3Di:
DDPVVCVPPDPVVVVVLVVQLVVLCQQQNPDVCLSPDPVSVVVLNVLLVVVLVPDAPVCLVLVVCAQHQDDRPPDVRLVSQWDWDWDQDPVRDIGIHTHGRHPNSVVSSVVSSVVRCVVPVDDD

InterPro domains:
  IPR046836 Retrotransposon hot spot protein,C-terminal [PF07999] (4-113)